Protein AF-A0A9N8DVL9-F1 (afdb_monomer)

Mean predicted aligned error: 16.19 Å

Sequence (165 aa):
MKTMKALLVHTIWLTGAFLQVSLAFVVSPATCTGSISAFATTNDHLMRLMMSKEEDNNDGMMKEISWRAAKLRLEEENTKRFLKRKPRKLPYLDARRWVQYNLGPDTQEEFDDLVANGNLRTPYIPKKPEEYYTETGDWVSWDHFLTMDPKVGGRTVPPASGQFD

Organism: NCBI:txid568900

Secondary structure (DSSP, 8-state):
-PPP-------------------------------------SSHHHHHHHHHHHHHHHHHHHHHHHHHHHHHHHHHHHHHHHHHSPPPPPPHHHHHHHHHHHT---SHHHHHHHHHTT----TTS-SSHHHHHHHHT----HHHHHS--TTTTSS----------

Radius of gyration: 34.38 Å; Cα contacts (8 Å, |Δi|>4): 51; chains: 1; bounding box: 69×57×95 Å

Structure (mmCIF, N/CA/C/O backbone):
data_AF-A0A9N8DVL9-F1
#
_entry.id   AF-A0A9N8DVL9-F1
#
loop_
_atom_site.group_PDB
_atom_site.id
_atom_site.type_symbol
_atom_site.label_atom_id
_atom_site.label_alt_id
_atom_site.label_comp_id
_atom_site.label_asym_id
_atom_site.label_entity_id
_atom_site.label_seq_id
_atom_site.pdbx_PDB_ins_code
_atom_site.Cartn_x
_atom_site.Cartn_y
_atom_site.Cartn_z
_atom_site.occupancy
_atom_site.B_iso_or_equiv
_atom_site.auth_seq_id
_atom_site.auth_comp_id
_atom_site.auth_asym_id
_atom_site.auth_atom_id
_atom_site.pdbx_PDB_model_num
ATOM 1 N N . MET A 1 1 ? -21.624 19.115 34.493 1.00 43.50 1 MET A N 1
ATOM 2 C CA . MET A 1 1 ? -20.794 20.297 34.172 1.00 43.50 1 MET A CA 1
ATOM 3 C C . MET A 1 1 ? -20.385 20.174 32.713 1.00 43.50 1 MET A C 1
ATOM 5 O O . MET A 1 1 ? -19.840 19.146 32.342 1.00 43.50 1 MET A O 1
ATOM 9 N N . LYS A 1 2 ? -20.805 21.128 31.875 1.00 51.81 2 LYS A N 1
ATOM 10 C CA . LYS A 1 2 ? -20.654 21.114 30.411 1.00 51.81 2 LYS A CA 1
ATOM 11 C C . LYS A 1 2 ? -19.320 21.766 30.047 1.00 51.81 2 LYS A C 1
ATOM 13 O O . LYS A 1 2 ? -19.146 22.941 30.350 1.00 51.81 2 LYS A O 1
ATOM 18 N N . THR A 1 3 ? -18.415 21.041 29.401 1.00 57.97 3 THR A N 1
ATOM 19 C CA . THR A 1 3 ? -17.212 21.620 28.791 1.00 57.97 3 THR A CA 1
ATOM 20 C C . THR A 1 3 ? -17.398 21.710 27.280 1.00 57.97 3 THR A C 1
ATOM 22 O O . THR A 1 3 ? -17.895 20.798 26.621 1.00 57.97 3 THR A O 1
ATOM 25 N N . MET A 1 4 ? -17.107 22.902 26.770 1.00 57.03 4 MET A N 1
ATOM 26 C CA . MET A 1 4 ? -17.397 23.372 25.424 1.00 57.03 4 MET A CA 1
ATOM 27 C C . MET A 1 4 ? -16.409 22.791 24.407 1.00 57.03 4 MET A C 1
ATOM 29 O O . MET A 1 4 ? -15.200 22.842 24.614 1.00 57.03 4 MET A O 1
ATOM 33 N N . LYS A 1 5 ? -16.937 22.292 23.285 1.00 52.09 5 LYS A N 1
ATOM 34 C CA . LYS A 1 5 ? -16.181 21.997 22.063 1.00 52.09 5 LYS A CA 1
ATOM 35 C C . LYS A 1 5 ? -16.007 23.303 21.287 1.00 52.09 5 LYS A C 1
ATOM 37 O O . LYS A 1 5 ? -16.998 23.869 20.830 1.00 52.09 5 LYS A O 1
ATOM 42 N N . ALA A 1 6 ? -14.772 23.777 21.161 1.00 62.06 6 ALA A N 1
ATOM 43 C CA . ALA A 1 6 ? -14.424 24.893 20.292 1.00 62.06 6 ALA A CA 1
ATOM 44 C C . ALA A 1 6 ? -13.910 24.359 18.949 1.00 62.06 6 ALA A C 1
ATOM 46 O O . ALA A 1 6 ? -12.979 23.562 18.883 1.00 62.06 6 ALA A O 1
ATOM 47 N N . LEU A 1 7 ? -14.593 24.807 17.902 1.00 63.53 7 LEU A N 1
ATOM 48 C CA . LEU A 1 7 ? -14.297 24.663 16.485 1.00 63.53 7 LEU A CA 1
ATOM 49 C C . LEU A 1 7 ? -12.917 25.237 16.132 1.00 63.53 7 LEU A C 1
ATOM 51 O O . LEU A 1 7 ? -12.622 26.364 16.521 1.00 63.53 7 LEU A O 1
ATOM 55 N N . LEU A 1 8 ? -12.153 24.551 15.276 1.00 60.47 8 LEU A N 1
ATOM 56 C CA . LEU A 1 8 ? -11.282 25.239 14.321 1.00 60.47 8 LEU A CA 1
ATOM 57 C C . LEU A 1 8 ? -11.133 24.426 13.025 1.00 60.47 8 LEU A C 1
ATOM 59 O O . LEU A 1 8 ? -10.313 23.526 12.889 1.00 60.47 8 LEU A O 1
ATOM 63 N N . VAL A 1 9 ? -11.992 24.775 12.073 1.00 58.78 9 VAL A N 1
ATOM 64 C CA . VAL A 1 9 ? -11.849 24.550 10.631 1.00 58.78 9 VAL A CA 1
ATOM 65 C C . VAL A 1 9 ? -10.757 25.495 10.134 1.00 58.78 9 VAL A C 1
ATOM 67 O O . VAL A 1 9 ? -10.891 26.666 10.459 1.00 58.78 9 VAL A O 1
ATOM 70 N N . HIS A 1 10 ? -9.753 25.062 9.354 1.00 47.47 10 HIS A N 1
ATOM 71 C CA . HIS A 1 10 ? -9.011 25.934 8.414 1.00 47.47 10 HIS A CA 1
ATOM 72 C C . HIS A 1 10 ? -8.236 25.124 7.335 1.00 47.47 10 HIS A C 1
ATOM 74 O O . HIS A 1 10 ? -7.258 24.448 7.633 1.00 47.47 10 HIS A O 1
ATOM 80 N N . THR A 1 11 ? -8.716 25.232 6.080 1.00 51.91 11 THR A N 1
ATOM 81 C CA . THR A 1 11 ? -7.960 25.506 4.821 1.00 51.91 11 THR A CA 1
ATOM 82 C C . THR A 1 11 ? -6.725 24.639 4.495 1.00 51.91 11 THR A C 1
ATOM 84 O O . THR A 1 11 ? -5.669 24.826 5.084 1.00 51.91 11 THR A O 1
ATOM 87 N N . ILE A 1 12 ? -6.767 23.641 3.594 1.00 57.72 12 ILE A N 1
ATOM 88 C CA . ILE A 1 12 ? -6.756 23.720 2.106 1.00 57.72 12 ILE A CA 1
ATOM 89 C C . ILE A 1 12 ? -5.902 24.880 1.572 1.00 57.72 12 ILE A C 1
ATOM 91 O O . ILE A 1 12 ? -6.288 26.015 1.787 1.00 57.72 12 ILE A O 1
ATOM 95 N N . TRP A 1 13 ? -4.800 24.595 0.858 1.00 51.66 13 TRP A N 1
ATOM 96 C CA . TRP A 1 13 ? -4.528 25.020 -0.534 1.00 51.66 13 TRP A CA 1
ATOM 97 C C . TRP A 1 13 ? -3.221 24.371 -1.038 1.00 51.66 13 TRP A C 1
ATOM 99 O O . TRP A 1 13 ? -2.119 24.700 -0.608 1.00 51.66 13 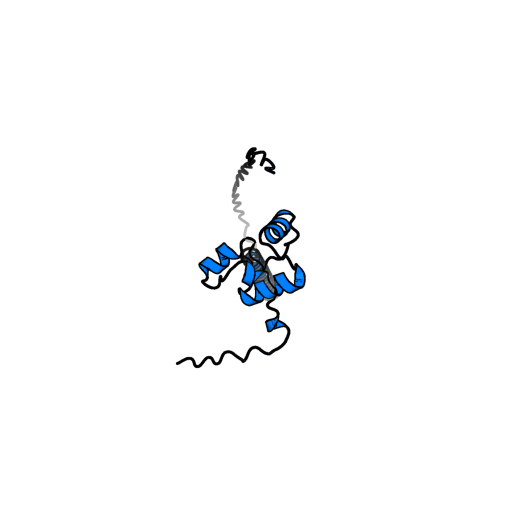TRP A O 1
ATOM 109 N N . LEU A 1 14 ? -3.387 23.416 -1.959 1.00 47.84 14 LEU A N 1
ATOM 110 C CA . LEU A 1 14 ? -2.355 22.814 -2.805 1.00 47.84 14 LEU A CA 1
ATOM 111 C C . LEU A 1 14 ? -1.821 23.866 -3.792 1.00 47.84 14 LEU A C 1
ATOM 113 O O . LEU A 1 14 ? -2.595 24.404 -4.581 1.00 47.84 14 LEU A O 1
ATOM 117 N N . THR A 1 15 ? -0.507 24.072 -3.849 1.00 55.72 15 THR A N 1
ATOM 118 C CA . THR A 1 15 ? 0.164 24.715 -4.989 1.00 55.72 15 THR A CA 1
ATOM 119 C C . THR A 1 15 ? 0.988 23.668 -5.736 1.00 55.72 15 THR A C 1
ATOM 121 O O . THR A 1 15 ? 2.107 23.323 -5.369 1.00 55.72 15 THR A O 1
ATOM 124 N N . GLY A 1 16 ? 0.388 23.106 -6.788 1.00 48.84 16 GLY A N 1
ATOM 125 C CA . GLY A 1 16 ? 1.054 22.214 -7.734 1.00 48.84 16 GLY A CA 1
ATOM 126 C C . GLY A 1 16 ? 1.775 23.018 -8.813 1.00 48.84 16 GLY A C 1
ATOM 127 O O . GLY A 1 16 ? 1.132 23.669 -9.633 1.00 48.84 16 GLY A O 1
ATOM 128 N N . ALA A 1 17 ? 3.105 22.959 -8.825 1.00 59.41 17 ALA A N 1
ATOM 129 C CA . ALA A 1 17 ? 3.928 23.468 -9.914 1.00 59.41 17 ALA A CA 1
ATOM 130 C C . ALA A 1 17 ? 4.013 22.412 -11.030 1.00 59.41 17 ALA A C 1
ATOM 132 O O . ALA A 1 17 ? 4.629 21.359 -10.870 1.00 59.41 17 ALA A O 1
ATOM 133 N N . PHE A 1 18 ? 3.364 22.695 -12.158 1.00 55.94 18 PHE A N 1
ATOM 134 C CA . PHE A 1 18 ? 3.435 21.915 -13.392 1.00 55.94 18 PHE A CA 1
ATOM 135 C C . PHE A 1 18 ? 4.695 22.343 -14.164 1.00 55.94 18 PHE A C 1
ATOM 137 O O . PHE A 1 18 ? 4.741 23.440 -14.715 1.00 55.94 18 PHE A O 1
ATOM 144 N N . LEU A 1 19 ? 5.738 21.505 -14.183 1.00 55.22 19 LEU A N 1
ATOM 145 C CA . LEU A 1 19 ? 6.907 21.710 -15.045 1.00 55.22 19 LEU A CA 1
ATOM 146 C C . LEU A 1 19 ? 6.656 21.053 -16.406 1.00 55.22 19 LEU A C 1
ATOM 148 O O . LEU A 1 19 ? 6.572 19.830 -16.517 1.00 55.22 19 LEU A O 1
ATOM 152 N N . GLN A 1 20 ? 6.556 21.877 -17.442 1.00 54.81 20 GLN A N 1
ATOM 153 C CA . GLN A 1 20 ? 6.457 21.452 -18.832 1.00 54.81 20 GLN A CA 1
ATOM 154 C C . GLN A 1 20 ? 7.868 21.382 -19.433 1.00 54.81 20 GLN A C 1
ATOM 156 O O . GLN A 1 20 ? 8.532 22.404 -19.586 1.00 54.81 20 GLN A O 1
ATOM 161 N N . VAL A 1 21 ? 8.337 20.173 -19.753 1.00 55.81 21 VAL A N 1
ATOM 162 C CA . VAL A 1 21 ? 9.611 19.942 -20.453 1.00 55.81 21 VAL A CA 1
ATOM 163 C C . VAL A 1 21 ? 9.302 19.597 -21.906 1.00 55.81 21 VAL A C 1
ATOM 165 O O . VAL A 1 21 ? 8.876 18.487 -22.217 1.00 55.81 21 VAL A O 1
ATOM 168 N N . SER A 1 22 ? 9.508 20.564 -22.797 1.00 55.75 22 SER A N 1
ATOM 169 C CA . SER A 1 22 ? 9.477 20.357 -24.245 1.00 55.75 22 SER A CA 1
ATOM 170 C C . SER A 1 22 ? 10.868 19.935 -24.718 1.00 55.75 22 SER A C 1
ATOM 172 O O . SER A 1 22 ? 11.809 20.721 -24.646 1.00 55.75 22 SER A O 1
ATOM 174 N N . LEU A 1 23 ? 11.001 18.699 -25.205 1.00 56.41 23 LEU A N 1
ATOM 175 C CA . LEU A 1 23 ? 12.223 18.192 -25.830 1.00 56.41 23 LEU A CA 1
ATOM 176 C C . LEU A 1 23 ? 12.034 18.206 -27.356 1.00 56.41 23 LEU A C 1
ATOM 178 O O . LEU A 1 23 ? 11.295 17.388 -27.901 1.00 56.41 23 LEU A O 1
ATOM 182 N N . ALA A 1 24 ? 12.669 19.154 -28.046 1.00 51.25 24 ALA A N 1
ATOM 183 C CA . ALA A 1 24 ? 12.723 19.181 -29.506 1.00 51.25 24 ALA A CA 1
ATOM 184 C C . ALA A 1 24 ? 13.901 18.316 -29.984 1.00 51.25 24 ALA A C 1
ATOM 186 O O . ALA A 1 24 ? 15.056 18.610 -29.684 1.00 51.25 24 ALA A O 1
ATOM 187 N N . PHE A 1 25 ? 13.600 17.240 -30.712 1.00 45.25 25 PHE A N 1
ATOM 188 C CA . PHE A 1 25 ? 14.582 16.337 -31.314 1.00 45.25 25 PHE A CA 1
ATOM 189 C C . PHE A 1 25 ? 14.755 16.717 -32.791 1.00 45.25 25 PHE A C 1
ATOM 191 O O . PHE A 1 25 ? 13.840 16.538 -33.594 1.00 45.25 25 PHE A O 1
ATOM 198 N N . VAL A 1 26 ? 15.910 17.285 -33.143 1.00 56.50 26 VAL A N 1
ATOM 199 C CA . VAL A 1 26 ? 16.282 17.622 -34.526 1.00 56.50 26 VAL A CA 1
ATOM 200 C C . VAL A 1 26 ? 17.069 16.449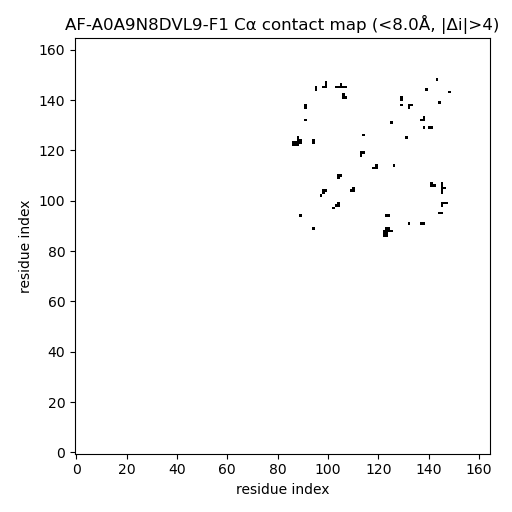 -35.108 1.00 56.50 26 VAL A C 1
ATOM 202 O O . VAL A 1 26 ? 18.165 16.141 -34.649 1.00 56.50 26 VAL A O 1
ATOM 205 N N . VAL A 1 27 ? 16.497 15.787 -36.115 1.00 56.31 27 VAL A N 1
ATOM 206 C CA . VAL A 1 27 ? 17.155 14.754 -36.928 1.00 56.31 27 VAL A CA 1
ATOM 207 C C . VAL A 1 27 ? 17.769 15.425 -38.153 1.00 56.31 27 VAL A C 1
ATOM 209 O O . VAL A 1 27 ? 17.076 16.152 -38.861 1.00 56.31 27 VAL A O 1
ATOM 212 N N . SER A 1 28 ? 19.048 15.159 -38.423 1.00 58.66 28 SER A N 1
ATOM 213 C CA . SER A 1 28 ? 19.730 15.587 -39.648 1.00 58.66 28 SER A CA 1
ATOM 214 C C . SER A 1 28 ? 20.448 14.394 -40.294 1.00 58.66 28 SER A C 1
ATOM 216 O O . SER A 1 28 ? 21.304 13.796 -39.638 1.00 58.66 28 SER A O 1
ATOM 218 N N . PRO A 1 29 ? 20.112 14.007 -41.540 1.00 61.31 29 PRO A N 1
ATOM 219 C CA . PRO A 1 29 ? 20.856 13.015 -42.304 1.00 61.31 29 PRO A CA 1
ATOM 220 C C . PRO A 1 29 ? 21.784 13.695 -43.322 1.00 61.31 29 PRO A C 1
ATOM 222 O O . PRO A 1 29 ? 21.334 14.468 -44.165 1.00 61.31 29 PRO A O 1
ATOM 225 N N . ALA A 1 30 ? 23.076 13.366 -43.287 1.00 54.25 30 ALA A N 1
ATOM 226 C CA . ALA A 1 30 ? 24.015 13.714 -44.349 1.00 54.25 30 ALA A CA 1
ATOM 227 C C . ALA A 1 30 ? 24.539 12.439 -45.018 1.00 54.25 30 ALA A C 1
ATOM 229 O O . ALA A 1 30 ? 25.256 11.636 -44.424 1.00 54.25 30 ALA A O 1
ATOM 230 N N . THR A 1 31 ? 24.135 12.271 -46.273 1.00 53.09 31 THR A N 1
ATOM 231 C CA . THR A 1 31 ? 24.683 11.345 -47.264 1.00 53.09 31 THR A CA 1
ATOM 232 C C . THR A 1 31 ? 26.009 11.877 -47.801 1.00 53.09 31 THR A C 1
ATOM 234 O O . THR A 1 31 ? 26.052 13.015 -48.262 1.00 53.09 31 THR A O 1
ATOM 237 N N . CYS A 1 32 ? 27.045 11.039 -47.856 1.00 47.69 32 CYS A N 1
ATOM 238 C CA . CYS A 1 32 ? 28.237 11.293 -48.667 1.00 47.69 32 CYS A CA 1
ATOM 239 C C . CYS A 1 32 ? 28.553 10.042 -49.491 1.00 47.69 32 CYS A C 1
ATOM 241 O O . CYS A 1 32 ? 29.115 9.068 -48.998 1.00 47.69 32 CYS A O 1
ATOM 243 N N . THR A 1 33 ? 28.151 10.080 -50.758 1.00 56.59 33 THR A N 1
ATOM 244 C CA . THR A 1 33 ? 28.552 9.152 -51.817 1.00 56.59 33 THR A CA 1
ATOM 245 C C . THR A 1 33 ? 30.001 9.433 -52.212 1.00 56.59 33 THR A C 1
ATOM 247 O O . THR A 1 33 ? 30.292 10.497 -52.757 1.00 56.59 33 THR A O 1
ATOM 250 N N . GLY A 1 34 ? 30.902 8.488 -51.944 1.00 50.38 34 GLY A N 1
ATOM 251 C CA . GLY A 1 34 ? 32.305 8.543 -52.350 1.00 50.38 34 GLY A CA 1
ATOM 252 C C . GLY A 1 34 ? 32.646 7.383 -53.277 1.00 50.38 34 GLY A C 1
ATOM 253 O O . GLY A 1 34 ? 32.730 6.241 -52.839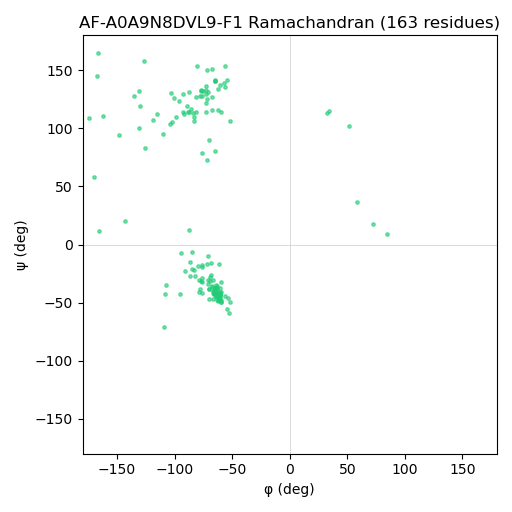 1.00 50.38 34 GLY A O 1
ATOM 254 N N . SER A 1 35 ? 32.820 7.699 -54.558 1.00 59.19 35 SER A N 1
ATOM 255 C CA . SER A 1 35 ? 33.320 6.815 -55.612 1.00 59.19 35 SER A CA 1
ATOM 256 C C . SER A 1 35 ? 34.839 6.687 -55.500 1.00 59.19 35 SER A C 1
ATOM 258 O O . SER A 1 35 ? 35.523 7.711 -55.501 1.00 59.19 35 SER A O 1
ATOM 260 N N . ILE A 1 36 ? 35.379 5.464 -55.452 1.00 52.81 36 ILE A N 1
ATOM 261 C CA . ILE A 1 36 ? 36.826 5.223 -55.553 1.00 52.81 36 ILE A CA 1
ATOM 262 C C . ILE A 1 36 ? 37.096 4.128 -56.590 1.00 52.81 36 ILE A C 1
ATOM 264 O O . ILE A 1 36 ? 36.436 3.093 -56.641 1.00 52.81 36 ILE A O 1
ATOM 268 N N . SER A 1 37 ? 38.049 4.458 -57.454 1.00 54.31 37 SER A N 1
ATOM 269 C CA . SER A 1 37 ? 38.490 3.811 -58.682 1.00 54.31 37 SER A CA 1
ATOM 270 C C . SER A 1 37 ? 39.165 2.453 -58.499 1.00 54.31 37 SER A C 1
ATOM 272 O O . SER A 1 37 ? 39.874 2.212 -57.526 1.00 54.31 37 SER A O 1
ATOM 274 N N . ALA A 1 38 ? 39.016 1.629 -59.536 1.00 54.59 38 ALA A N 1
ATOM 275 C CA . ALA A 1 38 ? 39.669 0.345 -59.735 1.00 54.59 38 ALA A CA 1
ATOM 276 C C . ALA A 1 38 ? 41.204 0.450 -59.830 1.00 54.59 38 ALA A C 1
ATOM 278 O O . ALA A 1 38 ? 41.732 1.253 -60.600 1.00 54.59 38 ALA A O 1
ATOM 279 N N . PHE A 1 39 ? 41.903 -0.437 -59.118 1.00 50.50 39 PHE A N 1
ATOM 280 C CA . PHE A 1 39 ? 43.293 -0.799 -59.392 1.00 50.50 39 PHE A CA 1
ATOM 281 C C . PHE A 1 39 ? 43.430 -2.322 -59.302 1.00 50.50 39 PHE A C 1
ATOM 283 O O . PHE A 1 39 ? 42.965 -2.941 -58.347 1.00 50.50 39 PHE A O 1
ATOM 290 N N . ALA A 1 40 ? 43.996 -2.919 -60.348 1.00 51.00 40 ALA A N 1
ATOM 291 C CA . ALA A 1 40 ? 44.032 -4.356 -60.573 1.00 51.00 40 ALA A CA 1
ATOM 292 C C . ALA A 1 40 ? 45.152 -5.056 -59.776 1.00 51.00 40 ALA A C 1
ATOM 294 O O . ALA A 1 40 ? 46.316 -4.670 -59.841 1.00 51.00 40 ALA A O 1
ATOM 295 N N . THR A 1 41 ? 44.743 -6.083 -59.029 1.00 63.06 41 THR A N 1
ATOM 296 C CA . THR A 1 41 ? 45.221 -7.479 -59.009 1.00 63.06 41 THR A CA 1
ATOM 297 C C . THR A 1 41 ? 46.697 -7.770 -59.312 1.00 63.06 41 THR A C 1
ATOM 299 O O . THR A 1 41 ? 47.109 -7.715 -60.460 1.00 63.06 41 THR A O 1
ATOM 302 N N . THR A 1 42 ? 47.431 -8.251 -58.298 1.00 59.75 42 THR A N 1
ATOM 303 C CA . THR A 1 42 ? 48.030 -9.614 -58.246 1.00 59.75 42 THR A CA 1
ATOM 304 C C . THR A 1 42 ? 48.593 -9.902 -56.843 1.00 59.75 42 THR A C 1
ATOM 306 O O . THR A 1 42 ? 49.774 -10.176 -56.670 1.00 59.75 42 THR A O 1
ATOM 309 N N . ASN A 1 43 ? 47.733 -9.829 -55.823 1.00 56.31 43 ASN A N 1
ATOM 310 C CA . ASN A 1 43 ? 47.907 -10.500 -54.521 1.00 56.31 43 ASN A CA 1
ATOM 311 C C . ASN A 1 43 ? 46.548 -10.992 -53.974 1.00 56.31 43 ASN A C 1
ATOM 313 O O . ASN A 1 43 ? 46.391 -11.248 -52.782 1.00 56.31 43 ASN A O 1
ATOM 317 N N . ASP A 1 44 ? 45.550 -11.138 -54.854 1.00 55.53 44 ASP A N 1
ATOM 318 C CA . ASP A 1 44 ? 44.151 -11.306 -54.452 1.00 55.53 44 ASP A CA 1
ATOM 319 C C . ASP A 1 44 ? 43.881 -12.648 -53.778 1.00 55.53 44 ASP A C 1
ATOM 321 O O . ASP A 1 44 ? 43.006 -12.723 -52.931 1.00 55.53 44 ASP A O 1
ATOM 325 N N . HIS A 1 45 ? 44.627 -13.715 -54.078 1.00 58.72 45 HIS A N 1
ATOM 326 C CA . HIS A 1 45 ? 44.326 -15.010 -53.464 1.00 58.72 45 HIS A CA 1
ATOM 327 C C . HIS A 1 45 ? 44.847 -15.125 -52.025 1.00 58.72 45 HIS A C 1
ATOM 329 O O . HIS A 1 45 ? 44.132 -15.631 -51.160 1.00 58.72 45 HIS A O 1
ATOM 335 N N . LEU A 1 46 ? 46.057 -14.623 -51.757 1.00 59.47 46 LEU A N 1
ATOM 336 C CA . LEU A 1 46 ? 46.681 -14.698 -50.435 1.00 59.47 46 LEU A CA 1
ATOM 337 C C . LEU A 1 46 ? 46.090 -13.652 -49.476 1.00 59.47 46 LEU A C 1
ATOM 339 O O . LEU A 1 46 ? 45.820 -13.979 -48.323 1.00 59.47 46 LEU A O 1
ATOM 343 N N . MET A 1 47 ? 45.793 -12.439 -49.963 1.00 64.81 47 MET A N 1
ATOM 344 C CA . MET A 1 47 ? 45.041 -11.448 -49.184 1.00 64.81 47 MET A CA 1
ATOM 345 C C . MET A 1 47 ? 43.608 -11.919 -48.934 1.00 64.81 47 MET A C 1
ATOM 347 O O . MET A 1 47 ? 43.144 -11.819 -47.809 1.00 64.81 47 MET A O 1
ATOM 351 N N . ARG A 1 48 ? 42.924 -12.542 -49.905 1.00 65.25 48 ARG A N 1
ATOM 352 C CA . ARG A 1 48 ? 41.586 -13.111 -49.670 1.00 65.25 48 ARG A CA 1
ATOM 353 C C . ARG A 1 48 ? 41.603 -14.230 -48.633 1.00 65.25 48 ARG A C 1
ATOM 355 O O . ARG A 1 48 ? 40.706 -14.271 -47.811 1.00 65.25 48 ARG A O 1
ATOM 362 N N . LEU A 1 49 ? 42.629 -15.086 -48.602 1.00 63.28 49 LEU A N 1
ATOM 363 C CA . LEU A 1 49 ? 42.725 -16.144 -47.587 1.00 63.28 49 LEU A CA 1
ATOM 364 C C . LEU A 1 49 ? 43.038 -15.601 -46.180 1.00 63.28 49 LEU A C 1
ATOM 366 O O . LEU A 1 49 ? 42.561 -16.160 -45.195 1.00 63.28 49 LEU A O 1
ATOM 370 N N . MET A 1 50 ? 43.824 -14.521 -46.078 1.00 62.22 50 MET A N 1
ATOM 371 C CA . MET A 1 50 ? 44.082 -13.855 -44.794 1.00 62.22 50 MET A CA 1
ATOM 372 C C . MET A 1 50 ? 42.907 -12.975 -44.342 1.00 62.22 50 MET A C 1
ATOM 374 O O . MET A 1 50 ? 42.634 -12.919 -43.149 1.00 62.22 50 MET A O 1
ATOM 378 N N . MET A 1 51 ? 42.153 -12.378 -45.270 1.00 60.91 51 MET A N 1
ATOM 379 C CA . MET A 1 51 ? 40.963 -11.575 -44.961 1.00 60.91 51 MET A CA 1
ATOM 380 C C . MET A 1 51 ? 39.725 -12.435 -44.665 1.00 60.91 51 MET A C 1
ATOM 382 O O . MET A 1 51 ? 38.932 -12.074 -43.803 1.00 60.91 51 MET A O 1
ATOM 386 N N . SER A 1 52 ? 39.596 -13.626 -45.259 1.00 59.72 52 SER A N 1
ATOM 387 C CA . SER A 1 52 ? 38.499 -14.553 -44.936 1.00 59.72 52 SER A CA 1
ATOM 388 C C . SER A 1 52 ? 38.588 -15.148 -43.526 1.00 59.72 52 SER A C 1
ATOM 390 O O . SER A 1 52 ? 37.595 -15.660 -43.028 1.00 59.72 52 SER A O 1
ATOM 392 N N . LYS A 1 53 ? 39.744 -15.075 -42.849 1.00 57.59 53 LYS A N 1
ATOM 393 C CA . LYS A 1 53 ? 39.883 -15.568 -41.467 1.00 57.59 53 LYS A CA 1
ATOM 394 C C . LYS A 1 53 ? 39.490 -14.528 -40.407 1.00 57.59 53 LYS A C 1
ATOM 396 O O . LYS A 1 53 ? 39.281 -14.886 -39.249 1.00 57.59 53 LYS A O 1
ATOM 401 N N . GLU A 1 54 ? 39.372 -13.255 -40.782 1.00 59.91 54 GLU A N 1
ATOM 402 C CA . GLU A 1 54 ? 38.889 -12.192 -39.888 1.00 59.91 54 GLU A CA 1
ATOM 403 C C . GLU A 1 54 ? 37.358 -12.076 -39.890 1.00 59.91 54 GLU A C 1
ATOM 405 O O . GLU A 1 54 ? 36.770 -11.710 -38.870 1.00 59.91 54 GLU A O 1
ATOM 410 N N . GLU A 1 55 ? 36.699 -12.458 -40.988 1.00 62.62 55 GLU A N 1
ATOM 411 C CA . GLU A 1 55 ? 35.237 -12.393 -41.120 1.00 62.62 55 GLU A CA 1
ATOM 412 C C . GLU A 1 55 ? 34.516 -13.336 -40.136 1.00 62.62 55 GLU A C 1
ATOM 414 O O . GLU A 1 55 ? 33.532 -12.932 -39.512 1.00 62.62 55 GLU A O 1
ATOM 419 N N . ASP A 1 56 ? 35.066 -14.529 -39.885 1.00 65.25 56 ASP A N 1
ATOM 420 C CA . ASP A 1 56 ? 34.489 -15.498 -38.939 1.00 65.25 56 ASP A CA 1
ATOM 421 C C . ASP A 1 56 ? 34.625 -15.058 -37.466 1.00 65.25 56 ASP A C 1
ATOM 423 O O . ASP A 1 56 ? 33.767 -15.359 -36.632 1.00 65.25 56 ASP A O 1
ATOM 427 N N . ASN A 1 57 ? 35.676 -14.302 -37.126 1.00 71.31 57 ASN A N 1
ATOM 428 C CA . ASN A 1 57 ? 35.875 -13.792 -35.763 1.00 71.31 57 ASN A CA 1
ATOM 429 C C . ASN A 1 57 ? 34.953 -12.601 -35.449 1.00 71.31 57 ASN A C 1
ATOM 431 O O . ASN A 1 57 ? 34.514 -12.436 -34.306 1.00 71.31 57 ASN A O 1
ATOM 435 N N . ASN A 1 58 ? 34.632 -11.783 -36.454 1.00 78.44 58 ASN A N 1
ATOM 436 C CA . ASN A 1 58 ? 33.775 -10.609 -36.285 1.00 78.44 58 ASN A CA 1
ATOM 437 C C . ASN A 1 58 ? 32.306 -10.992 -36.014 1.00 78.44 58 ASN A C 1
ATOM 439 O O . ASN A 1 58 ? 31.657 -10.397 -35.152 1.00 78.44 58 ASN A O 1
ATOM 443 N N . ASP A 1 59 ? 31.790 -12.036 -36.674 1.00 85.12 59 ASP A N 1
ATOM 444 C CA . ASP A 1 59 ? 30.427 -12.538 -36.430 1.00 85.12 59 ASP A CA 1
ATOM 445 C C . ASP A 1 59 ? 30.239 -13.014 -34.976 1.00 85.12 59 ASP A C 1
ATOM 447 O O . ASP A 1 59 ? 29.236 -12.696 -34.328 1.00 85.12 59 ASP A O 1
ATOM 451 N N . GLY A 1 60 ? 31.246 -13.695 -34.415 1.00 88.19 60 GLY A N 1
ATOM 452 C CA . GLY A 1 60 ? 31.251 -14.103 -33.009 1.00 88.19 60 GLY A CA 1
ATOM 453 C C . GLY A 1 60 ? 31.187 -12.915 -32.044 1.00 88.19 60 GLY A C 1
ATOM 454 O O . GLY A 1 60 ? 30.364 -12.907 -31.125 1.00 88.19 60 GLY A O 1
ATOM 455 N N . MET A 1 61 ? 31.997 -11.879 -32.285 1.00 85.19 61 MET A N 1
ATOM 456 C CA . MET A 1 61 ? 32.023 -10.664 -31.462 1.00 85.19 61 MET A CA 1
ATOM 457 C C . MET A 1 61 ? 30.713 -9.865 -31.558 1.00 85.19 61 MET A C 1
ATOM 459 O O . MET A 1 61 ? 30.193 -9.402 -30.540 1.00 85.19 61 MET A O 1
ATOM 463 N N . MET A 1 62 ? 30.128 -9.741 -32.752 1.00 85.06 62 MET A N 1
ATOM 464 C CA . MET A 1 62 ? 28.846 -9.049 -32.940 1.00 85.06 62 MET A CA 1
ATOM 465 C C . MET A 1 62 ? 27.685 -9.786 -32.264 1.00 85.06 62 MET A C 1
ATOM 467 O O . MET A 1 62 ? 26.849 -9.152 -31.607 1.00 85.06 62 MET A O 1
ATOM 471 N N . LYS A 1 63 ? 27.659 -11.124 -32.331 1.00 91.62 63 LYS A N 1
ATOM 472 C CA . LYS A 1 63 ? 26.734 -11.949 -31.535 1.00 91.62 63 LYS A CA 1
ATOM 473 C C . LYS A 1 63 ? 26.960 -11.751 -30.039 1.00 91.62 63 LYS A C 1
ATOM 475 O O . LYS A 1 63 ? 25.985 -11.690 -29.285 1.00 91.62 63 LYS A O 1
ATOM 480 N N . GLU A 1 64 ? 28.216 -11.595 -29.614 1.00 93.62 64 GLU A N 1
ATOM 481 C CA . GLU A 1 64 ? 28.558 -11.351 -28.215 1.00 93.62 64 GLU A CA 1
ATOM 482 C C . GLU A 1 64 ? 27.959 -10.037 -27.682 1.00 93.62 64 GLU A C 1
ATOM 484 O O . GLU A 1 64 ? 27.306 -9.983 -26.636 1.00 93.62 64 GLU A O 1
ATOM 489 N N . ILE A 1 65 ? 28.140 -8.960 -28.442 1.00 95.56 65 ILE A N 1
ATOM 490 C CA . ILE A 1 65 ? 27.607 -7.636 -28.106 1.00 95.56 65 ILE A CA 1
ATOM 491 C C . ILE A 1 65 ? 26.073 -7.658 -28.121 1.00 95.56 65 ILE A C 1
ATOM 493 O O . ILE A 1 65 ? 25.438 -7.112 -27.214 1.00 95.56 65 ILE A O 1
ATOM 497 N N . SER A 1 66 ? 25.474 -8.333 -29.106 1.00 95.19 66 SER A N 1
ATOM 498 C CA . SER A 1 66 ? 24.021 -8.470 -29.230 1.00 95.19 66 SER A CA 1
ATOM 499 C C . SER A 1 66 ? 23.393 -9.154 -28.012 1.00 95.19 66 SER A C 1
ATOM 501 O O . SER A 1 66 ? 22.435 -8.620 -27.442 1.00 95.19 66 SER A O 1
ATOM 503 N N . TRP A 1 67 ? 23.949 -10.282 -27.542 1.00 96.19 67 TRP A N 1
ATOM 504 C CA . TRP A 1 67 ? 23.385 -10.962 -26.369 1.00 96.19 67 TRP A CA 1
ATOM 505 C C . TRP A 1 67 ? 23.553 -10.136 -25.096 1.00 96.19 67 TRP A C 1
ATOM 507 O O . TRP A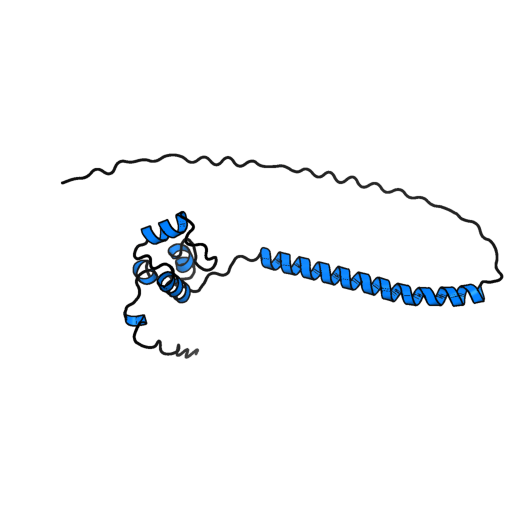 1 67 ? 22.642 -10.119 -24.266 1.00 96.19 67 TRP A O 1
ATOM 517 N N . ARG A 1 68 ? 24.673 -9.413 -24.940 1.00 96.88 68 ARG A N 1
ATOM 518 C CA . ARG A 1 68 ? 24.889 -8.522 -23.787 1.00 96.88 68 ARG A CA 1
ATOM 519 C C . ARG A 1 68 ? 23.874 -7.385 -23.769 1.00 96.88 68 ARG A C 1
ATOM 521 O O . ARG A 1 68 ? 23.284 -7.122 -22.723 1.00 96.88 68 ARG A O 1
ATOM 528 N N . ALA A 1 69 ? 23.624 -6.757 -24.916 1.00 97.12 69 ALA A N 1
ATOM 529 C CA . ALA A 1 69 ? 22.617 -5.706 -25.046 1.00 97.12 69 ALA A CA 1
ATOM 530 C C . ALA A 1 69 ? 21.199 -6.233 -24.766 1.00 97.12 69 ALA A C 1
ATOM 532 O O . ALA A 1 69 ? 20.435 -5.605 -24.031 1.00 97.12 69 ALA A O 1
ATOM 533 N N . ALA A 1 70 ? 20.858 -7.414 -25.293 1.00 97.50 70 ALA A N 1
ATOM 534 C CA . ALA A 1 70 ? 19.576 -8.063 -25.028 1.00 97.50 70 ALA A CA 1
ATOM 535 C C . ALA A 1 70 ? 19.402 -8.401 -23.539 1.00 97.50 70 ALA A C 1
ATOM 537 O O . ALA A 1 70 ? 18.348 -8.130 -22.964 1.00 97.50 70 ALA A O 1
ATOM 538 N N . LYS A 1 71 ? 20.445 -8.933 -22.893 1.00 98.00 71 LYS A N 1
ATOM 539 C CA . LYS A 1 71 ? 20.454 -9.222 -21.455 1.00 98.00 71 LYS A CA 1
ATOM 540 C C . LYS A 1 71 ? 20.232 -7.957 -20.624 1.00 98.00 71 LYS A C 1
ATOM 542 O O . LYS A 1 71 ? 19.347 -7.949 -19.774 1.00 98.00 71 LYS A O 1
ATOM 547 N N . LEU A 1 72 ? 20.978 -6.889 -20.903 1.00 98.31 72 LEU A N 1
ATOM 548 C CA . LEU A 1 72 ? 20.856 -5.617 -20.187 1.00 98.31 72 LEU A CA 1
ATOM 549 C C . LEU A 1 72 ? 19.444 -5.034 -20.334 1.00 98.31 72 LEU A C 1
ATOM 551 O O . LEU A 1 72 ? 18.827 -4.628 -19.351 1.00 98.31 72 LEU A O 1
ATOM 555 N N . ARG A 1 73 ? 18.874 -5.096 -21.543 1.00 98.06 73 ARG A N 1
ATOM 556 C CA . ARG A 1 73 ? 17.486 -4.691 -21.794 1.00 98.06 73 ARG A CA 1
ATOM 557 C C . ARG A 1 73 ? 16.483 -5.510 -20.977 1.00 98.06 73 ARG A C 1
ATOM 559 O O . ARG A 1 73 ? 15.554 -4.938 -20.410 1.00 98.06 73 ARG A O 1
ATOM 566 N N . LEU A 1 74 ? 16.664 -6.828 -20.885 1.00 98.25 74 LEU A N 1
ATOM 567 C CA . LEU A 1 74 ? 15.798 -7.693 -20.077 1.00 98.25 74 LEU A CA 1
ATOM 568 C C . LEU A 1 74 ? 15.894 -7.371 -18.579 1.00 98.25 74 LEU A C 1
ATOM 570 O O . LEU A 1 74 ? 14.873 -7.352 -17.891 1.00 98.25 74 LEU A O 1
ATOM 574 N N . GLU A 1 75 ? 17.091 -7.084 -18.071 1.00 98.06 75 GLU A N 1
ATOM 575 C CA . GLU A 1 75 ? 17.309 -6.690 -16.673 1.00 98.06 75 GLU A CA 1
ATOM 576 C C . GLU A 1 75 ? 16.664 -5.331 -16.361 1.00 98.06 75 GLU A C 1
ATOM 578 O O . GLU A 1 75 ? 15.964 -5.183 -15.351 1.00 98.06 75 GLU A O 1
ATOM 583 N N . GLU A 1 76 ? 16.800 -4.354 -17.257 1.00 98.38 76 GLU A N 1
ATOM 584 C CA . GLU A 1 76 ? 16.097 -3.074 -17.151 1.00 98.38 76 GLU A CA 1
ATOM 585 C C . GLU A 1 76 ? 14.574 -3.237 -17.182 1.00 98.38 76 GLU A C 1
ATOM 587 O O . GLU A 1 76 ? 13.850 -2.607 -16.408 1.00 98.38 76 GLU A O 1
ATOM 592 N N . GLU A 1 77 ? 14.048 -4.065 -18.082 1.00 98.06 77 GLU A N 1
ATOM 593 C CA . GLU A 1 77 ? 12.611 -4.320 -18.161 1.00 98.06 77 GLU A CA 1
ATOM 594 C C . GLU A 1 77 ? 12.102 -5.030 -16.899 1.00 98.06 77 GLU A C 1
ATOM 596 O O . GLU A 1 77 ? 11.025 -4.694 -16.394 1.00 98.06 77 GLU A O 1
ATOM 601 N N . ASN A 1 78 ? 12.876 -5.964 -16.343 1.00 97.12 78 ASN A N 1
ATOM 602 C CA . ASN A 1 78 ? 12.531 -6.670 -15.112 1.00 97.12 78 ASN A CA 1
ATOM 603 C C . ASN A 1 78 ? 12.520 -5.726 -13.896 1.00 97.12 78 ASN A C 1
ATOM 605 O O . ASN A 1 78 ? 11.537 -5.681 -13.150 1.00 97.12 78 ASN A O 1
ATOM 609 N N . THR A 1 79 ? 13.552 -4.892 -13.741 1.00 96.88 79 THR A N 1
ATOM 610 C CA . THR A 1 79 ? 13.617 -3.885 -12.664 1.00 96.88 79 THR A CA 1
ATOM 611 C C . THR A 1 79 ? 12.490 -2.856 -12.783 1.00 96.88 79 THR A C 1
ATOM 613 O O . THR A 1 79 ? 11.805 -2.574 -11.795 1.00 96.88 79 THR A O 1
ATOM 616 N N . LYS A 1 80 ? 12.188 -2.376 -13.998 1.00 97.00 80 LYS A N 1
ATOM 617 C CA . LYS A 1 80 ? 11.035 -1.492 -14.259 1.00 97.00 80 LYS A CA 1
ATOM 618 C C . LYS A 1 80 ? 9.709 -2.155 -13.876 1.00 97.00 80 LYS A C 1
ATOM 620 O O . LYS A 1 80 ? 8.845 -1.493 -13.303 1.00 97.00 80 LYS A O 1
ATOM 625 N N . ARG A 1 81 ? 9.519 -3.449 -14.166 1.00 95.06 81 ARG A N 1
ATOM 626 C CA . ARG A 1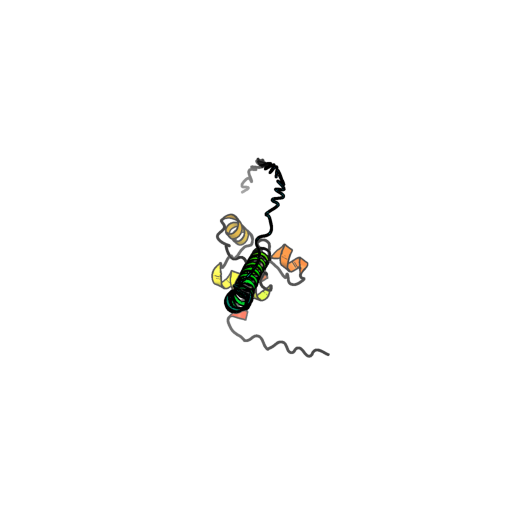 81 ? 8.306 -4.194 -13.769 1.00 95.06 81 ARG A CA 1
ATOM 627 C C . ARG A 1 81 ? 8.198 -4.333 -12.255 1.00 95.06 81 ARG A C 1
ATOM 629 O O . ARG A 1 81 ? 7.099 -4.190 -11.729 1.00 95.06 81 ARG A O 1
ATOM 636 N N . PHE A 1 82 ? 9.307 -4.590 -11.567 1.00 92.31 82 PHE A N 1
ATOM 637 C CA . PHE A 1 82 ? 9.327 -4.700 -10.111 1.00 92.31 82 PHE A CA 1
ATOM 638 C C . PHE A 1 82 ? 8.927 -3.379 -9.440 1.00 92.31 82 PHE A C 1
ATOM 640 O O . PHE A 1 82 ? 8.015 -3.371 -8.620 1.00 92.31 82 PHE A O 1
ATOM 647 N N . LEU A 1 83 ? 9.515 -2.258 -9.869 1.00 92.31 83 LEU A N 1
ATOM 648 C CA . LEU A 1 83 ? 9.220 -0.927 -9.320 1.00 92.31 83 LEU A CA 1
ATOM 649 C C . LEU A 1 83 ? 7.791 -0.444 -9.613 1.00 92.31 83 LEU A C 1
ATOM 651 O O . LEU A 1 83 ? 7.215 0.300 -8.825 1.00 92.31 83 LEU A O 1
ATOM 655 N N . LYS A 1 84 ? 7.199 -0.863 -10.738 1.00 94.25 84 LYS A N 1
ATOM 656 C CA . LYS A 1 84 ? 5.816 -0.506 -11.103 1.00 94.25 84 LYS A CA 1
ATOM 657 C C . LYS A 1 84 ? 4.753 -1.286 -10.327 1.00 94.25 84 LYS A C 1
ATOM 659 O O . LYS A 1 84 ? 3.593 -0.873 -10.312 1.00 94.25 84 LYS A O 1
ATOM 664 N N . ARG A 1 85 ? 5.095 -2.433 -9.733 1.00 93.62 85 ARG A N 1
ATOM 665 C CA . ARG A 1 85 ? 4.121 -3.256 -9.003 1.00 93.62 85 ARG A CA 1
ATOM 666 C C . ARG A 1 85 ? 3.764 -2.582 -7.684 1.00 93.62 85 ARG A C 1
ATOM 668 O O . ARG A 1 85 ? 4.632 -2.234 -6.891 1.00 93.62 85 ARG A O 1
ATOM 675 N N . LYS A 1 86 ? 2.463 -2.440 -7.428 1.00 90.44 86 LYS A N 1
ATOM 676 C CA . LYS A 1 86 ? 1.971 -2.000 -6.120 1.00 90.44 86 LYS A CA 1
ATOM 677 C C . LYS A 1 86 ? 2.328 -3.061 -5.064 1.00 90.44 86 LYS A C 1
ATOM 679 O O . LYS A 1 86 ? 2.225 -4.254 -5.370 1.00 90.44 86 LYS A O 1
ATOM 684 N N . PRO A 1 87 ? 2.711 -2.668 -3.836 1.00 93.50 87 PRO A N 1
ATOM 685 C CA . PRO A 1 87 ? 2.891 -3.617 -2.746 1.00 93.50 87 PRO A CA 1
ATOM 686 C C . PRO A 1 87 ? 1.615 -4.428 -2.522 1.00 93.50 87 PRO A C 1
ATOM 688 O O . PRO A 1 87 ? 0.516 -3.869 -2.496 1.00 93.50 87 PRO A O 1
ATOM 691 N N . ARG A 1 88 ? 1.758 -5.743 -2.351 1.00 95.00 88 ARG A N 1
ATOM 692 C CA . ARG A 1 88 ? 0.638 -6.601 -1.954 1.00 95.00 88 ARG A CA 1
ATOM 693 C C . ARG A 1 88 ? 0.385 -6.413 -0.462 1.00 95.00 88 ARG A C 1
ATOM 695 O O . ARG A 1 88 ? 1.330 -6.424 0.326 1.00 95.00 88 ARG A O 1
ATOM 702 N N . LYS A 1 89 ? -0.878 -6.213 -0.094 1.00 97.12 89 LYS A N 1
ATOM 703 C CA . LYS A 1 89 ? -1.290 -6.103 1.305 1.00 97.12 89 LYS A CA 1
ATOM 704 C C . LYS A 1 89 ? -1.427 -7.487 1.928 1.00 97.12 89 LYS A C 1
ATOM 706 O O . LYS A 1 89 ? -1.632 -8.471 1.215 1.00 97.12 89 LYS A O 1
ATOM 711 N N . LEU A 1 90 ? -1.261 -7.545 3.246 1.00 96.62 90 LEU A N 1
ATOM 712 C CA . LEU A 1 90 ? -1.439 -8.778 4.008 1.00 96.62 90 LEU A CA 1
ATOM 713 C C . LEU A 1 90 ? -2.928 -9.159 4.105 1.00 96.62 90 LEU A C 1
ATOM 715 O O . LEU A 1 90 ? -3.775 -8.262 4.143 1.00 96.62 90 LEU A O 1
ATOM 719 N N . PRO A 1 91 ? -3.253 -10.462 4.191 1.00 96.69 91 PRO A N 1
ATOM 720 C CA . PRO A 1 91 ? -4.588 -10.927 4.567 1.00 96.69 91 PRO A CA 1
ATOM 721 C C . PRO A 1 91 ? -5.028 -10.361 5.924 1.00 96.69 91 PRO A C 1
ATOM 723 O O . PRO A 1 91 ? -4.181 -10.077 6.774 1.00 96.69 91 PRO A O 1
ATOM 726 N N . TYR A 1 92 ? -6.339 -10.237 6.152 1.00 95.88 92 TYR A N 1
ATOM 727 C CA . TYR A 1 92 ? -6.905 -9.603 7.353 1.00 95.88 92 TYR A CA 1
ATOM 728 C C . TYR A 1 92 ? -6.337 -10.162 8.668 1.00 95.88 92 TYR A C 1
ATOM 730 O O . TYR A 1 92 ? -5.852 -9.405 9.508 1.00 95.88 92 TYR A O 1
ATOM 738 N N . LEU A 1 93 ? -6.313 -11.491 8.821 1.00 94.31 93 LEU A N 1
ATOM 739 C CA . LEU A 1 93 ? -5.817 -12.154 10.034 1.00 94.31 93 LEU A CA 1
ATOM 740 C C . LEU A 1 93 ? -4.320 -11.916 10.280 1.00 94.31 93 LEU A C 1
ATOM 742 O O . LEU A 1 93 ? -3.886 -11.803 11.426 1.00 94.31 93 LEU A O 1
ATOM 746 N N . ASP A 1 94 ? -3.522 -11.833 9.218 1.00 95.44 94 ASP A N 1
ATOM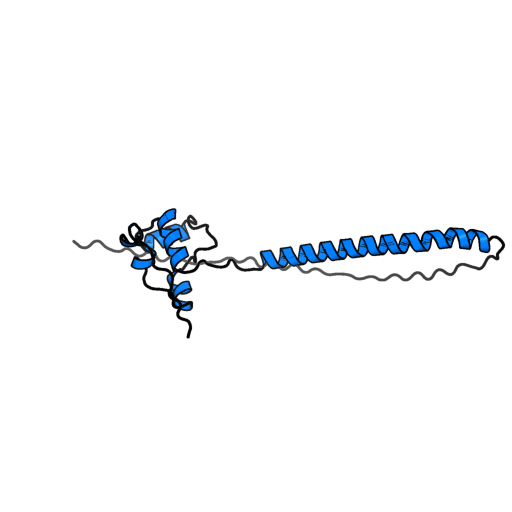 747 C CA . ASP A 1 94 ? -2.085 -11.582 9.326 1.00 95.44 94 ASP A CA 1
ATOM 748 C C . ASP A 1 94 ? -1.805 -10.116 9.641 1.00 95.44 94 ASP A C 1
ATOM 750 O O . ASP A 1 94 ? -0.968 -9.820 10.493 1.00 95.44 94 ASP A O 1
ATOM 754 N N . ALA A 1 95 ? -2.535 -9.202 8.997 1.00 96.19 95 ALA A N 1
ATOM 755 C CA . ALA A 1 95 ? -2.438 -7.773 9.257 1.00 96.19 95 ALA A CA 1
ATOM 756 C C . ALA A 1 95 ? -2.836 -7.439 10.697 1.00 96.19 95 ALA A C 1
ATOM 758 O O . ALA A 1 95 ? -2.091 -6.737 11.378 1.00 96.19 95 ALA A O 1
ATOM 759 N N . ARG A 1 96 ? -3.945 -8.014 11.177 1.00 94.19 96 ARG A N 1
ATOM 760 C CA . ARG A 1 96 ? -4.390 -7.933 12.571 1.00 94.19 96 ARG A CA 1
ATOM 761 C C . ARG A 1 96 ? -3.278 -8.361 13.526 1.00 94.19 96 ARG A C 1
ATOM 763 O O . ARG A 1 96 ? -2.836 -7.566 14.350 1.00 94.19 96 ARG A O 1
ATOM 770 N N . ARG A 1 97 ? -2.784 -9.600 13.386 1.00 93.12 97 ARG A N 1
ATOM 771 C CA . ARG A 1 97 ? -1.704 -10.131 14.238 1.00 93.12 97 ARG A CA 1
ATOM 772 C C . ARG A 1 97 ? -0.494 -9.205 14.224 1.00 93.12 97 ARG A C 1
ATOM 774 O O . ARG A 1 97 ? 0.049 -8.882 15.274 1.00 93.12 97 ARG A O 1
ATOM 781 N N . TRP A 1 98 ? -0.091 -8.746 13.044 1.00 94.56 98 TRP A N 1
ATOM 782 C CA . TRP A 1 98 ? 1.057 -7.863 12.903 1.00 94.56 98 TRP A CA 1
ATOM 783 C C . TRP A 1 98 ? 0.867 -6.533 13.647 1.00 94.56 98 TRP A C 1
ATOM 785 O O . TRP A 1 98 ? 1.758 -6.141 14.400 1.00 94.56 98 TRP A O 1
ATOM 795 N N . VAL A 1 99 ? -0.281 -5.868 13.482 1.00 95.19 99 VAL A N 1
ATOM 796 C CA . VAL A 1 99 ? -0.592 -4.599 14.168 1.00 95.19 99 VAL A CA 1
ATOM 797 C C . VAL A 1 99 ? -0.579 -4.792 15.683 1.00 95.19 99 VAL A C 1
ATOM 799 O O . VAL A 1 99 ? 0.062 -4.017 16.390 1.00 95.19 99 VAL A O 1
ATOM 802 N N . GLN A 1 100 ? -1.189 -5.870 16.170 1.00 92.12 100 GLN A N 1
ATOM 803 C CA . GLN A 1 100 ? -1.271 -6.172 17.599 1.00 92.12 100 GLN A CA 1
ATOM 804 C C . GLN A 1 100 ? 0.095 -6.460 18.234 1.00 92.12 100 GLN A C 1
ATOM 806 O O . GLN A 1 100 ? 0.375 -5.978 19.325 1.00 92.12 100 GLN A O 1
ATOM 811 N N . TYR A 1 101 ? 0.968 -7.215 17.560 1.00 91.25 101 TYR A N 1
ATOM 812 C CA . TYR A 1 101 ? 2.291 -7.547 18.102 1.00 91.25 101 TYR A CA 1
ATOM 813 C C . TYR A 1 101 ? 3.304 -6.397 18.027 1.00 91.25 101 TYR A C 1
ATOM 815 O O . TYR A 1 101 ? 4.231 -6.371 18.832 1.00 91.25 101 TYR A O 1
ATOM 823 N N . ASN A 1 102 ? 3.185 -5.494 17.045 1.00 93.31 102 ASN A N 1
ATOM 824 C CA . ASN A 1 102 ? 4.230 -4.498 16.762 1.00 93.31 102 ASN A CA 1
ATOM 825 C C . ASN A 1 102 ? 3.857 -3.072 17.170 1.00 93.31 102 ASN A C 1
ATOM 827 O O . ASN A 1 102 ? 4.745 -2.305 17.532 1.00 93.31 102 ASN A O 1
ATOM 831 N N . LEU A 1 103 ? 2.583 -2.697 17.051 1.00 92.56 103 LEU A N 1
ATOM 832 C CA . LEU A 1 103 ? 2.123 -1.334 17.318 1.00 92.56 103 LEU A CA 1
ATOM 833 C C . LEU A 1 103 ? 1.313 -1.265 18.611 1.00 92.56 103 LEU A C 1
ATOM 835 O O . LEU A 1 103 ? 1.511 -0.336 19.381 1.00 92.56 103 LEU A O 1
ATOM 839 N N . GLY A 1 104 ? 0.424 -2.240 18.827 1.00 90.25 104 GLY A N 1
ATOM 840 C CA . GLY A 1 104 ? -0.449 -2.310 19.999 1.00 90.25 104 GLY A CA 1
ATOM 841 C C . GLY A 1 104 ? -1.398 -1.121 20.234 1.00 90.25 104 GLY A C 1
ATOM 842 O O . GLY A 1 104 ? -1.572 -0.789 21.400 1.00 90.25 104 GLY A O 1
ATOM 843 N N . PRO A 1 105 ? -1.991 -0.463 19.212 1.00 94.69 105 PRO A N 1
ATOM 844 C CA . PRO A 1 105 ? -2.987 0.571 19.458 1.00 94.69 105 PRO A CA 1
ATOM 845 C C . PRO A 1 105 ? -4.300 -0.060 19.922 1.00 94.69 105 PRO A C 1
ATOM 847 O O . PRO A 1 105 ? -4.760 -1.038 19.324 1.00 94.69 105 PRO A O 1
ATOM 850 N N . ASP A 1 106 ? -4.913 0.529 20.943 1.00 92.12 106 ASP A N 1
ATOM 851 C CA . ASP A 1 106 ? -6.164 0.023 21.522 1.00 92.12 106 ASP A CA 1
ATOM 852 C C . ASP A 1 106 ? -7.401 0.646 20.857 1.00 92.12 106 ASP A C 1
ATOM 854 O O . ASP A 1 106 ? -8.488 0.066 20.885 1.00 92.12 106 ASP A O 1
ATOM 858 N N . THR A 1 107 ? -7.244 1.824 20.244 1.00 96.19 107 THR A N 1
ATOM 859 C CA . THR A 1 107 ? -8.340 2.613 19.659 1.00 96.19 107 THR A CA 1
ATOM 860 C C . THR A 1 107 ? -8.083 2.976 18.199 1.00 96.19 107 THR A C 1
ATOM 862 O O . THR A 1 107 ? -6.942 2.989 17.727 1.00 96.19 107 THR A O 1
ATOM 865 N N . GLN A 1 108 ? -9.159 3.272 17.467 1.00 96.88 108 GLN A N 1
ATOM 866 C CA . GLN A 1 108 ? -9.069 3.702 16.072 1.00 96.88 108 GLN A CA 1
ATOM 867 C C . GLN A 1 108 ? -8.287 5.015 15.953 1.00 96.88 108 GLN A C 1
ATOM 869 O O . GLN A 1 108 ? -7.443 5.149 15.071 1.00 96.88 108 GLN A O 1
ATOM 874 N N . GLU A 1 109 ? -8.541 5.961 16.852 1.00 97.31 109 GLU A N 1
ATOM 875 C CA . GLU A 1 109 ? -7.896 7.271 16.858 1.00 97.31 109 GLU A CA 1
ATOM 876 C C . GLU A 1 109 ? -6.380 7.142 17.025 1.00 97.31 109 GLU A C 1
ATOM 878 O O . GLU A 1 109 ? -5.617 7.769 16.295 1.00 97.31 109 GLU A O 1
ATOM 883 N N . GLU A 1 110 ? -5.936 6.262 17.923 1.00 96.88 110 GLU A N 1
ATOM 884 C CA . GLU A 1 110 ? -4.514 5.979 18.117 1.00 96.88 110 GLU A CA 1
ATOM 885 C C . GLU A 1 110 ? -3.884 5.341 16.870 1.00 96.88 110 GLU A C 1
ATOM 887 O O . GLU A 1 110 ? -2.763 5.682 16.480 1.00 96.88 110 GLU A O 1
ATOM 892 N N . PHE A 1 111 ? -4.609 4.444 16.195 1.00 97.19 111 PHE A N 1
ATOM 893 C CA . PHE A 1 111 ? -4.155 3.880 14.926 1.00 97.19 111 PHE A CA 1
ATOM 894 C C . PHE A 1 111 ? -4.015 4.962 13.844 1.00 97.19 111 PHE A C 1
ATOM 896 O O . PHE A 1 111 ? -3.002 5.004 13.139 1.00 97.19 111 PHE A O 1
ATOM 903 N N . ASP A 1 112 ? -4.991 5.860 13.730 1.00 97.12 112 ASP A N 1
ATOM 904 C CA . ASP A 1 112 ? -4.964 6.962 12.769 1.00 97.12 112 ASP A CA 1
ATOM 905 C C . ASP A 1 112 ? -3.832 7.954 13.077 1.00 97.12 112 ASP A C 1
ATOM 907 O O . ASP A 1 112 ? -3.135 8.397 12.156 1.00 97.12 112 ASP A O 1
ATOM 911 N N . ASP A 1 113 ? -3.555 8.221 14.353 1.00 97.62 113 ASP A N 1
ATOM 912 C CA . ASP A 1 113 ? -2.408 9.020 14.787 1.00 97.62 113 ASP A CA 1
ATOM 913 C C . ASP A 1 113 ? -1.080 8.361 14.382 1.00 97.62 113 ASP A C 1
ATOM 915 O O . ASP A 1 113 ? -0.169 9.034 13.890 1.00 97.62 113 ASP A O 1
ATOM 919 N N . LEU A 1 114 ? -0.952 7.035 14.505 1.00 96.00 114 LEU A N 1
ATOM 920 C CA . LEU A 1 114 ? 0.230 6.298 14.033 1.00 96.00 114 LEU A CA 1
ATOM 921 C C . LEU A 1 114 ? 0.414 6.404 12.512 1.00 96.00 114 LEU A C 1
ATOM 923 O O . LEU A 1 114 ? 1.553 6.470 12.026 1.00 96.00 114 LEU A O 1
ATOM 927 N N . VAL A 1 115 ? -0.684 6.432 11.754 1.00 96.88 115 VAL A N 1
ATOM 928 C CA . VAL A 1 115 ? -0.672 6.643 10.299 1.00 96.88 115 VAL A CA 1
ATOM 929 C C . VAL A 1 115 ? -0.273 8.080 9.963 1.00 96.88 115 VAL A C 1
ATOM 931 O O . VAL A 1 115 ? 0.583 8.282 9.095 1.00 96.88 115 VAL A O 1
ATOM 934 N N . ALA A 1 116 ? -0.861 9.066 10.642 1.00 96.62 116 ALA A N 1
ATOM 935 C CA . ALA A 1 116 ? -0.633 10.491 10.412 1.00 96.62 116 ALA A CA 1
ATOM 936 C C . ALA A 1 116 ? 0.800 10.911 10.766 1.00 96.62 116 ALA A C 1
ATOM 938 O O . ALA A 1 116 ? 1.459 11.592 9.980 1.00 96.62 116 ALA A O 1
ATOM 939 N N . ASN A 1 117 ? 1.317 10.418 11.894 1.00 96.44 117 ASN A N 1
ATOM 940 C CA . ASN A 1 117 ? 2.695 10.641 12.333 1.00 96.44 117 ASN A CA 1
ATOM 941 C C . ASN A 1 117 ? 3.724 9.890 11.471 1.00 96.44 117 ASN A C 1
ATOM 943 O O . ASN A 1 117 ? 4.929 10.108 11.598 1.00 96.44 117 ASN A O 1
ATOM 947 N N . GLY A 1 118 ? 3.271 8.986 10.595 1.00 94.50 118 GLY A N 1
ATOM 948 C CA . GLY A 1 118 ? 4.139 8.175 9.749 1.00 94.50 118 GLY A CA 1
ATOM 949 C C . GLY A 1 118 ? 4.898 7.090 10.512 1.00 94.50 118 GLY A C 1
ATOM 950 O O . GLY A 1 118 ? 5.871 6.555 9.979 1.00 94.50 118 GLY A O 1
ATOM 951 N N . ASN A 1 119 ? 4.463 6.742 11.728 1.00 93.06 119 ASN A N 1
ATOM 952 C CA . ASN A 1 119 ? 5.029 5.624 12.483 1.00 93.06 119 ASN A CA 1
ATOM 953 C C . ASN A 1 119 ? 4.655 4.280 11.826 1.00 93.06 119 ASN A C 1
ATOM 955 O O . ASN A 1 119 ? 5.460 3.347 11.780 1.00 93.06 119 ASN A O 1
ATOM 959 N N . LEU A 1 120 ? 3.480 4.208 11.185 1.00 93.12 120 LEU A N 1
ATOM 960 C CA . LEU A 1 120 ? 3.105 3.096 10.308 1.00 93.12 120 LEU A CA 1
ATOM 961 C C . LEU A 1 120 ? 3.822 3.195 8.944 1.00 93.12 120 LEU A C 1
ATOM 963 O O . LEU A 1 120 ? 3.246 3.603 7.932 1.00 93.12 120 LEU A O 1
ATOM 967 N N . ARG A 1 121 ? 5.103 2.803 8.897 1.00 90.25 121 ARG A N 1
ATOM 968 C CA . ARG A 1 121 ? 5.909 2.784 7.652 1.00 90.25 121 ARG A CA 1
ATOM 969 C C . ARG A 1 121 ? 5.746 1.510 6.822 1.00 90.25 121 ARG A C 1
ATOM 971 O O . ARG A 1 121 ? 6.308 1.421 5.729 1.00 90.25 121 ARG A O 1
ATOM 978 N N . THR A 1 122 ? 5.033 0.502 7.317 1.00 93.50 122 THR A N 1
ATOM 979 C CA . THR A 1 122 ? 5.006 -0.810 6.667 1.00 93.50 122 THR A CA 1
ATOM 980 C C . THR A 1 122 ? 4.128 -0.813 5.412 1.00 93.50 122 THR A C 1
ATOM 982 O O . THR A 1 122 ? 2.954 -0.446 5.458 1.00 93.50 122 THR A O 1
ATOM 985 N N . PRO A 1 123 ? 4.653 -1.269 4.257 1.00 93.50 123 PRO A N 1
ATOM 986 C CA . PRO A 1 123 ? 3.894 -1.268 3.007 1.00 93.50 123 PRO A CA 1
ATOM 987 C C . PRO A 1 123 ? 2.779 -2.322 2.990 1.00 93.50 123 PRO A C 1
ATOM 989 O O . PRO A 1 123 ? 1.880 -2.245 2.152 1.00 93.50 123 PRO A O 1
ATOM 992 N N . TYR A 1 124 ? 2.833 -3.297 3.897 1.00 95.19 124 TYR A N 1
ATOM 993 C CA . TYR A 1 124 ? 1.941 -4.452 3.939 1.00 95.19 124 TYR A CA 1
ATOM 994 C C . TYR A 1 124 ? 0.602 -4.175 4.620 1.00 95.19 124 TYR A C 1
ATOM 996 O O . TYR A 1 124 ? -0.393 -4.806 4.271 1.00 95.19 124 TYR A O 1
ATOM 1004 N N . ILE A 1 125 ? 0.566 -3.216 5.547 1.00 97.25 125 ILE A N 1
ATOM 1005 C CA . ILE A 1 125 ? -0.656 -2.830 6.245 1.00 97.25 125 ILE A CA 1
ATOM 1006 C C . ILE A 1 125 ? -1.370 -1.749 5.416 1.00 97.25 125 ILE A C 1
ATOM 1008 O O . ILE A 1 125 ? -0.729 -0.824 4.892 1.00 97.25 125 ILE A O 1
ATOM 1012 N N . PRO A 1 126 ? -2.680 -1.876 5.161 1.00 96.62 126 PRO A N 1
ATOM 1013 C CA . PRO A 1 126 ? -3.463 -0.790 4.581 1.00 96.62 126 PRO A CA 1
ATOM 1014 C C . PRO A 1 126 ? -3.533 0.398 5.549 1.00 96.62 126 PRO A C 1
ATOM 1016 O O . PRO A 1 126 ? -3.706 0.210 6.745 1.00 96.62 126 PRO A O 1
ATOM 1019 N N . LYS A 1 127 ? -3.440 1.632 5.034 1.00 97.00 127 LYS A N 1
ATOM 1020 C CA . LYS A 1 127 ? -3.612 2.847 5.857 1.00 97.00 127 LYS A CA 1
ATOM 1021 C C . LYS A 1 127 ? -5.051 3.023 6.353 1.00 97.00 127 LYS A C 1
ATOM 1023 O O . LYS A 1 127 ? -5.267 3.676 7.356 1.00 97.00 127 LYS A O 1
ATOM 1028 N N . LYS A 1 128 ? -6.008 2.459 5.615 1.00 97.00 128 LYS A N 1
ATOM 1029 C CA . LYS A 1 128 ? -7.434 2.413 5.935 1.00 97.00 128 LYS A CA 1
ATOM 1030 C C . LYS A 1 128 ? -7.880 0.948 5.887 1.00 97.00 128 LYS A C 1
ATOM 1032 O O . LYS A 1 128 ? -8.292 0.481 4.823 1.00 97.00 128 LYS A O 1
ATOM 1037 N N . PRO A 1 129 ? -7.674 0.180 6.968 1.00 97.62 129 PRO A N 1
ATOM 1038 C CA . PRO A 1 129 ? -7.962 -1.251 6.972 1.00 97.62 129 PRO A CA 1
ATOM 1039 C C . PRO A 1 129 ? -9.457 -1.531 6.786 1.00 97.62 129 PRO A C 1
ATOM 1041 O O . PRO A 1 129 ? -9.792 -2.443 6.040 1.00 97.62 129 PRO A O 1
ATOM 1044 N N . GLU A 1 130 ? -10.334 -0.709 7.368 1.00 97.81 130 GLU A N 1
ATOM 1045 C CA . GLU A 1 130 ? -11.787 -0.821 7.202 1.00 97.81 130 GLU A CA 1
ATOM 1046 C C . GLU A 1 130 ? -12.204 -0.806 5.725 1.00 97.81 130 GLU A C 1
ATOM 1048 O O . GLU A 1 130 ? -12.805 -1.766 5.255 1.00 97.81 130 GLU A O 1
ATOM 1053 N N . GLU A 1 131 ? -11.814 0.222 4.964 1.00 97.88 131 GLU A N 1
ATOM 1054 C CA . GLU A 1 131 ? -12.130 0.345 3.530 1.00 97.88 131 GLU A CA 1
ATOM 1055 C C . GLU A 1 131 ? -11.565 -0.843 2.730 1.00 97.88 131 GLU A C 1
ATOM 1057 O O . GLU A 1 131 ? -12.294 -1.522 2.009 1.00 97.88 131 GLU A O 1
ATOM 1062 N N . TYR A 1 132 ? -10.284 -1.167 2.933 1.00 97.62 132 TYR A N 1
ATOM 1063 C CA . TYR A 1 132 ? -9.591 -2.218 2.180 1.00 97.62 132 TYR A CA 1
ATOM 1064 C C . TYR A 1 132 ? -10.169 -3.625 2.410 1.00 97.62 132 TYR A C 1
ATOM 1066 O O . TYR A 1 132 ? -10.349 -4.400 1.468 1.00 97.62 132 TYR A O 1
ATOM 1074 N N . TYR A 1 133 ? -10.447 -3.984 3.665 1.00 97.56 133 TYR A N 1
ATOM 1075 C CA . TYR A 1 133 ? -10.969 -5.311 3.993 1.00 97.56 133 TYR A CA 1
ATOM 1076 C C . TYR A 1 133 ? -12.484 -5.405 3.808 1.00 97.56 133 TYR A C 1
ATOM 1078 O O . TYR A 1 133 ? -12.978 -6.507 3.579 1.00 97.56 133 TYR A O 1
ATOM 1086 N N . THR A 1 134 ? -13.212 -4.284 3.824 1.00 97.75 134 THR A N 1
ATOM 1087 C CA . THR A 1 134 ? -14.635 -4.263 3.448 1.00 97.75 134 THR A CA 1
ATOM 1088 C C . THR A 1 134 ? -14.805 -4.580 1.967 1.00 97.75 134 THR A C 1
ATOM 1090 O O . THR A 1 134 ? -15.657 -5.393 1.622 1.00 97.75 134 THR A O 1
ATOM 1093 N N . GLU A 1 135 ? -13.950 -4.032 1.094 1.00 96.00 135 GLU A N 1
ATOM 1094 C CA . GLU A 1 135 ? -13.937 -4.387 -0.336 1.00 96.00 135 GLU A CA 1
ATOM 1095 C C . GLU A 1 135 ? -13.674 -5.883 -0.571 1.00 96.00 135 GLU A C 1
ATOM 1097 O O . GLU A 1 135 ? -14.188 -6.465 -1.524 1.00 96.00 135 GLU A O 1
ATOM 1102 N N . THR A 1 136 ? -12.879 -6.508 0.302 1.00 94.56 136 THR A N 1
ATOM 1103 C CA . THR A 1 136 ? -12.540 -7.938 0.215 1.00 94.56 136 THR A CA 1
ATOM 1104 C C . THR A 1 136 ? -13.604 -8.834 0.871 1.00 94.56 136 THR A C 1
ATOM 1106 O O . THR A 1 136 ? -13.701 -10.010 0.533 1.00 94.56 136 THR A O 1
ATOM 1109 N N . GLY A 1 137 ? -14.426 -8.290 1.777 1.00 95.38 137 GLY A N 1
ATOM 1110 C CA . GLY A 1 137 ? -15.396 -9.044 2.582 1.00 95.38 137 GLY A CA 1
ATOM 1111 C C . GLY A 1 137 ? -14.817 -9.682 3.853 1.00 95.38 137 GLY A C 1
ATOM 1112 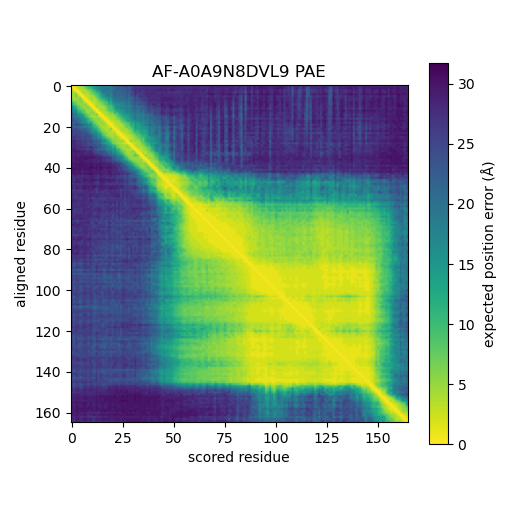O O . GLY A 1 137 ? -15.512 -10.442 4.518 1.00 95.38 137 GLY A O 1
ATOM 1113 N N . ASP A 1 138 ? -13.569 -9.361 4.209 1.00 95.62 138 ASP A N 1
ATOM 1114 C CA . ASP A 1 138 ? -12.868 -9.915 5.379 1.00 95.62 138 ASP A CA 1
ATOM 1115 C C . ASP A 1 138 ? -12.994 -9.030 6.637 1.00 95.62 138 ASP A C 1
ATOM 1117 O O . ASP A 1 138 ? -12.522 -9.397 7.716 1.00 95.62 138 ASP A O 1
ATOM 1121 N N . TRP A 1 139 ? -13.570 -7.830 6.511 1.00 97.25 139 TRP A N 1
ATOM 1122 C CA . TRP A 1 139 ? -13.672 -6.876 7.617 1.00 97.25 139 TRP A CA 1
ATOM 1123 C C . TRP A 1 139 ? -14.714 -7.299 8.657 1.00 97.25 139 TRP A C 1
ATOM 1125 O O . TRP A 1 139 ? -15.848 -7.629 8.318 1.00 97.25 139 TRP A O 1
ATOM 1135 N N . VAL A 1 140 ? -14.332 -7.239 9.936 1.00 95.25 140 VAL A N 1
ATOM 1136 C CA . VAL A 1 140 ? -15.204 -7.585 11.071 1.00 95.25 140 VAL A CA 1
ATOM 1137 C C . VAL A 1 140 ? -15.588 -6.331 11.856 1.00 95.25 140 VAL A C 1
ATOM 1139 O O . VAL A 1 140 ? -16.736 -5.900 11.826 1.00 95.25 140 VAL A O 1
ATOM 1142 N N . SER A 1 141 ? -14.631 -5.743 12.572 1.00 96.00 141 SER A N 1
ATOM 1143 C CA . SER A 1 141 ? -14.790 -4.500 13.328 1.00 96.00 141 SER A CA 1
ATOM 1144 C C . SER A 1 141 ? -13.419 -3.957 13.738 1.00 96.00 141 SER A C 1
ATOM 1146 O O . SER A 1 141 ? -12.420 -4.686 13.708 1.00 96.00 141 SER A O 1
ATOM 1148 N N . TRP A 1 142 ? -13.380 -2.690 14.159 1.00 95.44 142 TRP A N 1
ATOM 1149 C CA . TRP A 1 142 ? -12.185 -2.075 14.741 1.00 95.44 142 TRP A CA 1
ATOM 1150 C C . TRP A 1 142 ? -11.742 -2.781 16.020 1.00 95.44 142 TRP A C 1
ATOM 1152 O O . TRP A 1 142 ? -10.577 -3.160 16.118 1.00 95.44 142 TRP A O 1
ATOM 1162 N N . ASP A 1 143 ? -12.674 -3.065 16.932 1.00 93.69 143 ASP A N 1
ATOM 1163 C CA . ASP A 1 143 ? -12.382 -3.789 18.173 1.00 93.69 143 ASP A CA 1
ATOM 1164 C C . ASP A 1 143 ? -11.726 -5.144 17.886 1.00 93.69 143 ASP A C 1
ATOM 1166 O O . ASP A 1 143 ? -10.703 -5.487 18.468 1.00 93.69 143 ASP A O 1
ATOM 1170 N N . HIS A 1 144 ? -12.238 -5.907 16.916 1.00 92.50 144 HIS A N 1
ATOM 1171 C CA . HIS A 1 144 ? -11.630 -7.188 16.561 1.00 92.50 144 HIS A CA 1
ATOM 1172 C C . HIS A 1 144 ? -10.241 -7.015 15.927 1.00 92.50 144 HIS A C 1
ATOM 1174 O O . HIS A 1 144 ? -9.348 -7.827 16.164 1.00 92.50 144 HIS A O 1
ATOM 1180 N N . PHE A 1 145 ? -10.030 -5.963 15.133 1.00 95.38 145 PHE A N 1
ATOM 1181 C CA . PHE A 1 145 ? -8.744 -5.690 14.491 1.00 95.38 145 PHE A CA 1
ATOM 1182 C C . PHE A 1 145 ? -7.662 -5.248 15.495 1.00 95.38 145 PHE A C 1
ATOM 1184 O O . PHE A 1 145 ? -6.506 -5.658 15.380 1.00 95.38 145 PHE A O 1
ATOM 1191 N N . LEU A 1 146 ? -8.030 -4.457 16.501 1.00 94.88 146 LEU A N 1
ATOM 1192 C CA . LEU A 1 146 ? -7.093 -3.847 17.447 1.00 94.88 146 LEU A CA 1
ATOM 1193 C C . LEU A 1 146 ? -6.930 -4.657 18.731 1.00 94.88 146 LEU A C 1
ATOM 1195 O O . LEU A 1 146 ? -5.811 -4.897 19.178 1.00 94.88 146 LEU A O 1
ATOM 1199 N N . THR A 1 147 ? -8.021 -5.178 19.287 1.00 88.69 147 THR A N 1
ATOM 1200 C CA . THR A 1 147 ? -7.973 -5.914 20.548 1.00 88.69 147 THR A CA 1
ATOM 1201 C C . THR A 1 147 ? -7.318 -7.280 20.352 1.00 88.69 147 THR A C 1
ATOM 1203 O O . THR A 1 147 ? -7.734 -8.097 19.514 1.00 88.69 147 THR A O 1
ATOM 1206 N N . MET A 1 148 ? -6.278 -7.555 21.143 1.00 75.94 148 MET A N 1
ATOM 1207 C CA . MET A 1 148 ? -5.738 -8.905 21.271 1.00 75.94 148 MET A CA 1
ATOM 1208 C C . MET A 1 148 ? -6.837 -9.814 21.802 1.00 75.94 148 MET A C 1
ATOM 1210 O O . MET A 1 148 ? -7.259 -9.665 22.945 1.00 75.94 148 MET A O 1
ATOM 1214 N N . ASP A 1 149 ? -7.297 -10.772 20.996 1.00 68.31 149 ASP A N 1
ATOM 1215 C CA . ASP A 1 149 ? -8.173 -11.807 21.526 1.00 68.31 149 ASP A CA 1
ATOM 1216 C C . ASP A 1 149 ? -7.379 -12.586 22.581 1.00 68.31 149 ASP A C 1
ATOM 1218 O O . ASP A 1 149 ? -6.429 -13.294 22.223 1.00 68.31 149 ASP A O 1
ATOM 1222 N N . PRO A 1 150 ? -7.767 -12.555 23.871 1.00 55.34 150 PRO A N 1
ATOM 1223 C CA . PRO A 1 150 ? -7.061 -13.314 24.901 1.00 55.34 150 PRO A CA 1
ATOM 1224 C C . PRO A 1 150 ? -7.108 -14.825 24.619 1.00 55.34 150 PRO A C 1
ATOM 1226 O O . PRO A 1 150 ? -6.296 -15.592 25.132 1.00 55.34 150 PRO A O 1
ATOM 1229 N N . LYS A 1 151 ? -8.025 -15.272 23.748 1.00 55.59 151 LYS A N 1
ATOM 1230 C CA . LYS A 1 151 ? -8.132 -16.663 23.294 1.00 55.59 151 LYS A CA 1
ATOM 1231 C C . LYS A 1 151 ? -7.071 -17.074 22.266 1.00 55.59 151 LYS A C 1
ATOM 1233 O O . LYS A 1 151 ? -6.841 -18.270 22.115 1.00 55.59 151 LYS A O 1
ATOM 1238 N N . VAL A 1 152 ? -6.388 -16.133 21.608 1.00 54.53 152 VAL A N 1
ATOM 1239 C CA . VAL A 1 152 ? -5.295 -16.436 20.660 1.00 54.53 152 VAL A CA 1
ATOM 1240 C C . VAL A 1 152 ? -3.984 -16.746 21.403 1.00 54.53 152 VAL A C 1
ATOM 1242 O O . VAL A 1 152 ? -3.117 -17.434 20.871 1.00 54.53 152 VAL A O 1
ATOM 1245 N N . GLY A 1 153 ? -3.871 -16.344 22.675 1.00 52.56 153 GLY A N 1
ATOM 1246 C CA . GLY A 1 153 ? -2.709 -16.592 23.535 1.00 52.56 153 GLY A CA 1
ATOM 1247 C C . GLY A 1 153 ? -2.711 -17.918 24.306 1.00 52.56 153 GLY A C 1
ATOM 1248 O O . GLY A 1 153 ? -1.909 -18.060 25.226 1.00 52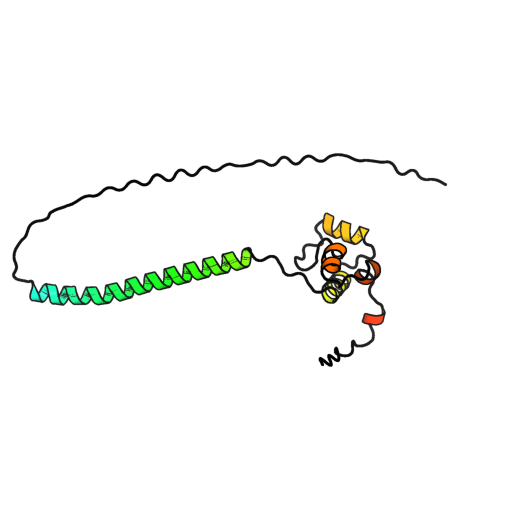.56 153 GLY A O 1
ATOM 1249 N N . GLY A 1 154 ? -3.596 -18.881 24.002 1.00 48.12 154 GLY A N 1
ATOM 1250 C CA . GLY A 1 154 ? -3.703 -20.070 24.860 1.00 48.12 154 GLY A CA 1
ATOM 1251 C C . GLY A 1 154 ? -4.443 -21.317 24.369 1.00 48.12 154 GLY A C 1
ATOM 1252 O O . GLY A 1 154 ? -4.682 -22.180 25.211 1.00 48.12 154 GLY A O 1
ATOM 1253 N N . ARG A 1 155 ? -4.815 -21.469 23.084 1.00 44.38 155 ARG A N 1
ATOM 1254 C CA . ARG A 1 155 ? -5.141 -22.783 22.467 1.00 44.38 155 ARG A CA 1
ATOM 1255 C C . ARG A 1 155 ? -5.228 -22.717 20.929 1.00 44.38 155 ARG A C 1
ATOM 1257 O O . ARG A 1 155 ? -5.640 -21.717 20.358 1.00 44.38 155 ARG A O 1
ATOM 1264 N N . THR A 1 156 ? -4.790 -23.806 20.298 1.00 49.25 156 THR A N 1
ATOM 1265 C CA . THR A 1 156 ? -4.481 -24.018 18.871 1.00 49.25 156 THR A CA 1
ATOM 1266 C C . THR A 1 156 ? -5.658 -23.820 17.915 1.00 49.25 156 THR A C 1
ATOM 1268 O O . THR A 1 156 ? -6.734 -24.367 18.144 1.00 49.25 156 THR A O 1
ATOM 1271 N N . VAL A 1 157 ? -5.414 -23.147 16.787 1.00 54.84 157 VAL A N 1
ATOM 1272 C CA . VAL A 1 157 ? -6.304 -23.165 15.614 1.00 54.84 157 VAL A CA 1
ATOM 1273 C C . VAL A 1 157 ? -6.276 -24.585 15.019 1.00 54.84 157 VAL A C 1
ATOM 1275 O O . VAL A 1 157 ? -5.196 -25.011 14.601 1.00 54.84 157 VAL A O 1
ATOM 1278 N N . PRO A 1 158 ? -7.380 -25.360 14.997 1.00 56.03 158 PRO A N 1
ATOM 1279 C CA . PRO A 1 158 ? -7.401 -26.611 14.243 1.00 56.03 158 PRO A CA 1
ATOM 1280 C C . PRO A 1 158 ? -7.251 -26.296 12.743 1.00 56.03 158 PRO A C 1
ATOM 1282 O O . PRO A 1 158 ? -7.789 -25.279 12.293 1.00 56.03 158 PRO A O 1
ATOM 1285 N N . PRO A 1 159 ? -6.495 -27.110 11.974 1.00 53.22 159 PRO A N 1
ATOM 1286 C CA . PRO A 1 159 ? -6.281 -26.858 10.553 1.00 53.22 159 PRO A CA 1
ATOM 1287 C C . PRO A 1 159 ? -7.635 -26.734 9.866 1.00 53.22 159 PRO A C 1
ATOM 1289 O O . PRO A 1 159 ? -8.561 -27.466 10.211 1.00 53.22 159 PRO A O 1
ATOM 1292 N N . ALA A 1 160 ? -7.745 -25.807 8.912 1.00 55.31 160 ALA A N 1
ATOM 1293 C CA . ALA A 1 160 ? -8.927 -25.704 8.076 1.00 55.31 160 ALA A CA 1
ATOM 1294 C C . ALA A 1 160 ? -9.209 -27.093 7.492 1.00 55.31 160 ALA A C 1
ATOM 1296 O O . ALA A 1 160 ? -8.477 -27.567 6.622 1.00 55.31 160 ALA A O 1
ATOM 1297 N N . SER A 1 161 ? -10.242 -27.765 8.001 1.00 49.53 161 SER A N 1
ATOM 1298 C CA . SER A 1 161 ? -10.809 -28.954 7.387 1.00 49.53 161 SER A CA 1
ATOM 1299 C C . SER A 1 161 ? -11.547 -28.467 6.150 1.00 49.53 161 SER A C 1
ATOM 1301 O O 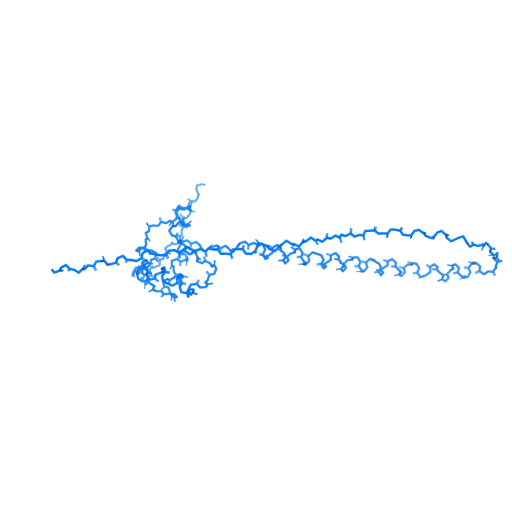. SER A 1 161 ? -12.770 -28.354 6.133 1.00 49.53 161 SER A O 1
ATOM 1303 N N . GLY A 1 162 ? -10.773 -28.078 5.138 1.00 44.59 162 GLY A N 1
ATOM 1304 C CA . GLY A 1 162 ? -11.258 -27.933 3.785 1.00 44.59 162 GLY A CA 1
ATOM 1305 C C . GLY A 1 162 ? -11.646 -29.319 3.310 1.00 44.59 162 GLY A C 1
ATOM 1306 O O . GLY A 1 162 ? -10.874 -29.982 2.626 1.00 44.59 162 GLY A O 1
ATOM 1307 N N . GLN A 1 163 ? -12.833 -29.767 3.700 1.00 54.38 163 GLN A N 1
ATOM 1308 C CA . GLN A 1 163 ? -13.595 -30.619 2.817 1.00 54.38 163 GLN A CA 1
ATOM 1309 C C . GLN A 1 163 ? -14.040 -29.683 1.691 1.00 54.38 163 GLN A C 1
ATOM 1311 O O . GLN A 1 163 ? -15.004 -28.938 1.826 1.00 54.38 163 GLN A O 1
ATOM 1316 N N . PHE A 1 164 ? -13.197 -29.591 0.664 1.00 49.84 164 PHE A N 1
ATOM 1317 C CA . PHE A 1 164 ? -13.637 -29.133 -0.643 1.00 49.84 164 PHE A CA 1
ATOM 1318 C C . PHE A 1 164 ? -14.456 -30.285 -1.222 1.00 49.84 164 PHE A C 1
ATOM 1320 O O . PHE A 1 164 ? -13.947 -31.407 -1.283 1.00 49.84 164 PHE A O 1
ATOM 1327 N N . ASP A 1 165 ? -15.715 -30.005 -1.548 1.00 57.59 165 ASP A N 1
ATOM 1328 C CA . ASP A 1 165 ? -16.587 -30.914 -2.296 1.00 57.59 165 ASP A CA 1
ATOM 1329 C C . ASP A 1 165 ? -15.986 -31.273 -3.666 1.00 57.59 165 ASP A C 1
ATOM 1331 O O . ASP A 1 165 ? -15.331 -30.394 -4.284 1.00 57.59 165 ASP A O 1
#

Solvent-accessible surface area (backbone atoms only — not comparable to full-atom values): 11028 Å² total; per-residue (Å²): 138,90,82,83,88,80,86,80,88,80,80,90,82,91,85,81,84,84,83,84,83,84,83,85,85,85,87,83,89,83,88,81,91,79,91,81,82,92,79,86,82,91,57,61,69,65,51,48,60,60,52,58,62,52,56,65,54,47,57,55,51,54,52,50,52,50,52,51,52,50,50,51,50,52,51,52,52,50,52,53,52,58,73,68,50,76,76,71,62,54,58,64,73,58,38,27,52,49,44,41,77,75,70,55,42,82,46,70,66,55,46,50,48,34,52,72,73,51,71,62,70,57,72,40,54,64,96,52,51,66,64,60,28,49,76,71,69,67,55,86,50,68,64,68,46,32,46,77,58,75,64,75,80,76,61,83,82,74,76,84,83,74,78,72,131

Foldseek 3Di:
DDDDDDDDDDDDDDDDDDDDDDDDDDDDDDDDDDDDDDDDDDPCPVVVVVVVVVVVVVVVVVVVVVVVVVVVVVVVVVVVVVVPDQDEADDQVVLLVCCCVPPQDQDPVSLLVCLVVCVPVDSRHDSCNQVVVVVVVNDDDPNSSRPDPVVVVDDDDDPPPPPPD

pLDDT: mean 77.15, std 19.88, range [43.5, 98.38]

=== Feature glossary ===
The record interleaves many kinds of information about one protein. Here is each kind framed as the question it answers.

Q: What does the local fold look like, residue by residue?
A: The Foldseek 3Di string encodes local tertiary geometry as a 20-letter alphabet — one character per residue — derived from the relative positions of nearby Cα atoms. Unlike the amino-acid sequence, 3Di is a direct function of the 3D structure, so two proteins with the same fold have similar 3Di strings even at low sequence identity.

Q: Which residues are in helices, strands, or loops?
A: The SS8 string is DSSP's per-residue secondary-structure call. α-helix (H) means an i→i+4 H-bond ladder; β-strand (E) means the residue participates in a β-sheet; 3₁₀ (G) and π (I) are tighter and wider helices; T/S are turns/bends; '-' is loop.

Q: How big and how compact is the whole molecule?
A: Radius of gyration (Rg) is the root-mean-square distance of Cα atoms from their centroid — a single number for overall size and compactness. A globular domain of N residues has Rg ≈ 2.2·N^0.38 Å; an extended or disordered chain has a much larger Rg. The Cα contact count is the number of residue pairs whose Cα atoms are within 8 Å and are more than four positions apart in sequence — a standard proxy for tertiary packing density. The bounding box is the smallest axis-aligned box enclosing all Cα atoms.

Q: Where is each backbone atom in 3D?
A: Structure coordinates are given as an mmCIF _atom_site loop: one row per atom with element, residue name, chain id, sequence number, and x/y/z position in Å. Only the four main-chain atoms per residue are included here; side chains are omitted to keep the record compact.

Q: What is the amino-acid chain?
A: Primary structure: the covalent order of the twenty standard amino acids along the backbone. Two proteins with the same sequence will (almost always) fold to the same structure; two with 30% identity often share a fold but not the details.

Q: What if only a Cα trace is available?
A: Three-state secondary structure (P-SEA) collapses the eight DSSP classes into helix (a), strand (b), and coil (c). P-SEA assigns these from Cα geometry alone — distances and angles — without requiring backbone oxygens, so it works on any Cα trace.

Q: What family and function is it annotated with?
A: Database cross-references. InterPro integrates a dozen domain/family signature databases into unified entries with residue-range hits. GO terms attach function/process/location labels with evidence codes. CATH codes position the fold in a four-level structural taxonomy. Organism is the NCBI-taxonomy species name.

Q: How confident is the AlphaFold model at each residue?
A: pLDDT is the predicted lDDT-Cα score: AlphaFold's confidence that the local environment of each residue (all inter-atomic distances within 15 Å) is correctly placed. It is a per-residue number between 0 and 100, with higher meaning more reliable.

Q: How mobile is each atom in the crystal?
A: B-factor (Debye–Waller factor) reflects atomic displacement in the crystal lattice. It is an experimental observable (units Å²), not a prediction; low values mean the atom is pinned down, high values mean it moves or is heterogeneous across the crystal.

Q: Which residues are buried vs exposed?
A: SASA measures how much of the protein is reachable by solvent. It is computed by rolling a water-sized probe over the atomic surface and summing the exposed area (Å²). Per-residue SASA distinguishes core (buried, low SASA) from surface (exposed, high SASA) residues; total SASA is a whole-molecule size measure.

Q: What do the diagnostic plots show?
A: Plot images: a contact map (which residues are close in 3D, as an N×N binary image), a Ramachandran scatter (backbone torsion angles, revealing secondary-structure composition at a glance), and — for AlphaFold structures — a PAE heatmap (pairwise prediction confidence).

Q: What known structures does this most resemble?
A: The Foldseek neighbor list gives the closest experimentally determined structures in the PDB, ranked by structural alignment. TM-score near 1 means near-identical fold; near 0.3 means only rough topology match. This is how one finds what a novel AlphaFold prediction most resembles in the solved-structure universe.

Q: Are the domains correctly placed relative to each other?
A: Predicted aligned error is AlphaFold's pairwise confidence. Unlike pLDDT (per-residue), PAE is per-residue-pair and captures whether two parts of the structure are correctly placed relative to each other. Units are ångströms of expected positional error.

Q: What do the rendered images show?
A: Structure images are PyMOL renders from six orthogonal camera directions. Cartoon representation draws helices as coils and strands as arrows; sticks shows the backbone as bonds; surface shows the solvent-excluded envelope. Rainbow coloring maps sequence position to hue (blue→red, N→C); chain coloring assigns a distinct color per polypeptide.

Q: What are the backbone torsion angles?
A: φ (phi) and ψ (psi) are the two rotatable backbone dihedrals per residue: φ is the C(i-1)–N–Cα–C torsion, ψ is the N–Cα–C–N(i+1) torsion, both in degrees on (−180°, 180°]. α-helical residues cluster near (−60°, −45°); β-strand residues near (−120°, +130°). A Ramachandran plot is simply a scatter of (φ, ψ) for every residue.